Protein AF-A0A7J0ACQ8-F1 (afdb_monomer)

Solvent-accessible surface area (backbone atoms only — not comparable to full-atom values): 9489 Å² total; per-residue (Å²): 110,53,74,68,55,53,53,51,51,45,64,74,57,45,28,68,71,53,20,55,54,49,66,69,38,92,66,56,81,47,82,38,62,47,33,68,54,72,70,60,43,47,55,52,27,65,71,47,41,68,34,59,67,61,16,51,56,25,46,69,36,69,47,28,46,64,34,40,55,35,13,35,61,14,40,47,86,90,53,81,80,68,65,72,53,64,82,66,55,82,33,70,66,45,35,52,40,38,28,69,59,42,43,61,80,44,86,62,41,61,62,51,20,56,60,25,55,74,43,91,50,63,69,40,29,34,37,15,54,50,36,39,56,64,41,58,74,85,43,46,72,60,40,46,54,55,24,53,56,38,51,74,68,66,43,76,82,34,37,60,59,25,50,53,47,50,54,54,52,55,60,74,74,106

Structure (mmCIF, N/CA/C/O backbone):
data_AF-A0A7J0ACQ8-F1
#
_entry.id   AF-A0A7J0ACQ8-F1
#
loop_
_atom_site.group_PDB
_atom_site.id
_atom_site.type_symbol
_atom_site.label_atom_id
_atom_site.label_alt_id
_atom_site.label_comp_id
_atom_site.label_asym_id
_atom_site.label_entity_id
_atom_site.label_seq_id
_atom_site.pdbx_PDB_ins_code
_atom_site.Cartn_x
_atom_site.Cartn_y
_atom_site.Cartn_z
_atom_site.occupancy
_atom_site.B_iso_or_equiv
_atom_site.auth_seq_id
_atom_site.auth_comp_id
_atom_site.auth_asym_id
_atom_site.auth_atom_id
_atom_site.pdbx_PDB_model_num
ATOM 1 N N . MET A 1 1 ? 4.965 -3.779 -22.495 1.00 83.56 1 MET A N 1
ATOM 2 C CA . MET A 1 1 ? 6.279 -3.260 -22.058 1.00 83.56 1 MET A CA 1
ATOM 3 C C . MET A 1 1 ? 6.944 -4.298 -21.181 1.00 83.56 1 MET A C 1
ATOM 5 O O . MET A 1 1 ? 6.246 -4.938 -20.402 1.00 83.56 1 MET A O 1
ATOM 9 N N . GLU A 1 2 ? 8.261 -4.434 -21.295 1.00 89.12 2 GLU A N 1
ATOM 10 C CA . GLU A 1 2 ? 9.072 -5.303 -20.437 1.00 89.12 2 GLU A CA 1
ATOM 11 C C . GLU A 1 2 ? 9.689 -4.509 -19.272 1.00 89.12 2 GLU A C 1
ATOM 13 O O . GLU A 1 2 ? 9.740 -3.275 -19.291 1.00 89.12 2 GLU A O 1
ATOM 18 N N . LEU A 1 3 ? 10.237 -5.204 -18.266 1.00 91.62 3 LEU A N 1
ATOM 19 C CA . LEU A 1 3 ? 10.891 -4.572 -17.107 1.00 91.62 3 LEU A CA 1
ATOM 20 C C . LEU A 1 3 ? 11.973 -3.555 -17.515 1.00 91.62 3 LEU A C 1
ATOM 22 O O . LEU A 1 3 ? 12.133 -2.510 -16.881 1.00 91.62 3 LEU A O 1
ATOM 26 N N . ARG A 1 4 ? 12.709 -3.843 -18.594 1.00 93.69 4 ARG A N 1
ATOM 27 C CA . ARG A 1 4 ? 13.739 -2.946 -19.134 1.00 93.69 4 ARG A CA 1
ATOM 28 C C . ARG A 1 4 ? 13.157 -1.592 -19.546 1.00 93.69 4 ARG A C 1
ATOM 30 O O . ARG A 1 4 ? 13.759 -0.566 -19.231 1.00 93.69 4 ARG A O 1
ATOM 37 N N . ASP A 1 5 ? 12.005 -1.591 -20.209 1.00 94.50 5 ASP A N 1
ATOM 38 C CA . ASP A 1 5 ? 11.351 -0.371 -20.691 1.00 94.50 5 ASP A CA 1
ATOM 39 C C . ASP A 1 5 ? 10.874 0.477 -19.507 1.00 94.50 5 ASP A C 1
ATOM 41 O O . ASP A 1 5 ? 11.074 1.690 -19.473 1.00 94.50 5 ASP A O 1
ATOM 45 N N . ILE A 1 6 ? 10.336 -0.172 -18.471 1.00 95.44 6 ILE A N 1
ATOM 46 C CA . ILE A 1 6 ? 9.904 0.489 -17.231 1.00 95.44 6 ILE A CA 1
ATOM 47 C C . ILE A 1 6 ? 11.077 1.179 -16.544 1.00 95.44 6 ILE A C 1
ATOM 49 O O . ILE A 1 6 ? 10.982 2.350 -16.178 1.00 95.44 6 ILE A O 1
ATOM 53 N N . LYS A 1 7 ? 12.218 0.492 -16.409 1.00 94.12 7 LYS A N 1
ATOM 54 C CA . LYS A 1 7 ? 13.408 1.113 -15.816 1.00 94.12 7 LYS A CA 1
ATOM 55 C C . LYS A 1 7 ? 13.889 2.294 -16.665 1.00 94.12 7 LYS A C 1
ATOM 57 O O . LYS A 1 7 ? 14.250 3.321 -16.095 1.00 94.12 7 LYS A O 1
ATOM 62 N N .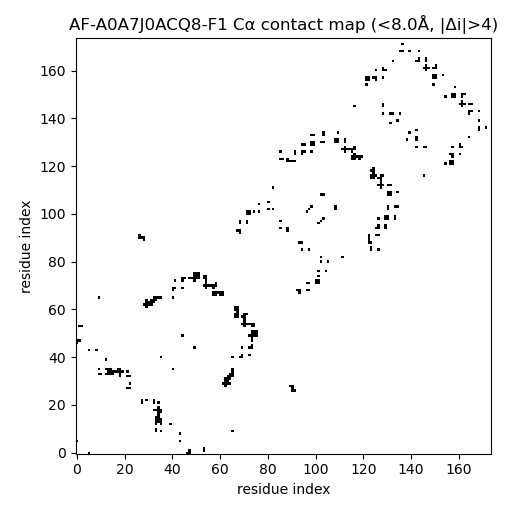 GLN A 1 8 ? 13.838 2.213 -17.998 1.00 95.94 8 GLN A N 1
ATOM 63 C CA . GLN A 1 8 ? 14.144 3.363 -18.862 1.00 95.94 8 GLN A CA 1
ATOM 64 C C . GLN A 1 8 ? 13.197 4.544 -18.612 1.00 95.94 8 GLN A C 1
ATOM 66 O O . GLN A 1 8 ? 13.668 5.677 -18.498 1.00 95.94 8 GLN A O 1
ATOM 71 N N . ARG A 1 9 ? 11.892 4.292 -18.443 1.00 97.56 9 ARG A N 1
ATOM 72 C CA . ARG A 1 9 ? 10.914 5.327 -18.068 1.00 97.56 9 ARG A CA 1
ATOM 73 C C . ARG A 1 9 ? 11.220 5.944 -16.704 1.00 97.56 9 ARG A C 1
ATOM 75 O O . ARG A 1 9 ? 11.204 7.167 -16.590 1.00 97.56 9 ARG A O 1
ATOM 82 N N . PHE A 1 10 ? 11.574 5.139 -15.701 1.00 97.06 10 PHE A N 1
ATOM 83 C CA . PHE A 1 10 ? 11.996 5.649 -14.390 1.00 97.06 10 PHE A CA 1
ATOM 84 C C . PHE A 1 10 ? 13.222 6.562 -14.501 1.00 97.06 10 PHE A C 1
ATOM 86 O O . PHE A 1 10 ? 13.245 7.638 -13.908 1.00 97.06 10 PHE A O 1
ATOM 93 N N . PHE A 1 11 ? 14.224 6.185 -15.302 1.00 95.94 11 PHE A N 1
ATOM 94 C CA . PHE A 1 11 ? 15.396 7.032 -15.538 1.00 95.94 11 PHE A CA 1
ATOM 95 C C . PHE A 1 11 ? 15.057 8.328 -16.277 1.00 95.94 11 PHE A C 1
ATOM 97 O O . PHE A 1 11 ? 15.603 9.373 -15.924 1.00 95.94 11 PHE A O 1
ATOM 104 N N . ALA A 1 12 ? 14.175 8.269 -17.276 1.00 96.62 12 ALA A N 1
ATOM 105 C CA . ALA A 1 12 ? 13.769 9.433 -18.058 1.00 96.62 12 ALA A CA 1
ATOM 106 C C . ALA A 1 12 ? 12.996 10.464 -17.219 1.00 96.62 12 ALA A C 1
ATOM 108 O O . ALA A 1 12 ? 13.169 11.664 -17.414 1.00 96.62 12 ALA A O 1
ATOM 109 N N . LEU A 1 13 ? 12.180 10.001 -16.266 1.00 96.12 13 LEU A N 1
ATOM 110 C CA . LEU A 1 13 ? 11.311 10.843 -15.434 1.00 96.12 13 LEU A CA 1
ATOM 111 C C . LEU A 1 13 ? 11.901 11.183 -14.057 1.00 96.12 13 LEU A C 1
ATOM 113 O O . LEU A 1 13 ? 11.223 11.808 -13.239 1.00 96.12 13 LEU A O 1
ATOM 117 N N . ARG A 1 14 ? 13.142 10.764 -13.779 1.00 96.12 14 ARG A N 1
ATOM 118 C CA . ARG A 1 14 ? 13.748 10.881 -12.448 1.00 96.12 14 ARG A CA 1
ATOM 119 C C . ARG A 1 14 ? 13.806 12.327 -11.957 1.00 96.12 14 ARG A C 1
ATOM 121 O O . ARG A 1 14 ? 14.168 13.243 -12.697 1.00 96.12 14 ARG A O 1
ATOM 128 N N . ASN A 1 15 ? 13.580 12.501 -10.663 1.00 96.06 15 ASN A N 1
ATOM 129 C CA . ASN A 1 15 ? 13.716 13.777 -9.980 1.00 96.06 15 ASN A CA 1
ATOM 130 C C . ASN A 1 15 ? 14.632 13.612 -8.763 1.00 96.06 15 ASN A C 1
ATOM 132 O O . ASN A 1 15 ? 14.210 13.145 -7.707 1.00 96.06 15 ASN A O 1
ATOM 136 N N . GLY A 1 16 ? 15.895 14.019 -8.919 1.00 92.00 16 GLY A N 1
ATOM 137 C CA . GLY A 1 16 ? 16.912 13.888 -7.872 1.00 92.00 16 GLY A CA 1
ATOM 138 C C . GLY A 1 16 ? 16.568 14.644 -6.587 1.00 92.00 16 GLY A C 1
ATOM 139 O O . GLY A 1 16 ? 16.783 14.116 -5.504 1.00 92.00 16 GLY A O 1
ATOM 140 N N . LEU A 1 17 ? 15.954 15.829 -6.692 1.00 92.19 17 LEU A N 1
ATOM 141 C CA . LEU A 1 17 ? 15.547 16.609 -5.518 1.00 92.19 17 LEU A CA 1
ATOM 142 C C . LEU A 1 17 ? 14.445 15.899 -4.728 1.00 92.19 17 LEU A C 1
ATOM 144 O O . LEU A 1 17 ? 14.510 15.826 -3.501 1.00 92.19 17 LEU A O 1
ATOM 148 N N . LEU A 1 18 ? 13.439 15.355 -5.421 1.00 91.19 18 LEU A N 1
ATOM 149 C CA . LEU A 1 18 ? 12.388 14.575 -4.770 1.00 91.19 18 LEU A CA 1
ATOM 150 C C . LEU A 1 18 ? 12.955 13.282 -4.173 1.00 91.19 18 LEU A C 1
ATOM 152 O O . LEU A 1 18 ? 12.645 12.966 -3.027 1.00 91.19 18 LEU A O 1
ATOM 156 N N . ALA A 1 19 ? 13.824 12.578 -4.902 1.00 91.12 19 ALA A N 1
ATOM 157 C CA . ALA A 1 19 ? 14.486 11.377 -4.405 1.00 91.12 19 ALA A CA 1
ATOM 158 C C . ALA A 1 19 ? 15.293 11.654 -3.127 1.00 91.12 19 ALA A C 1
ATOM 160 O O . ALA A 1 19 ? 15.145 10.934 -2.143 1.00 91.12 19 ALA A O 1
ATOM 161 N N . ASP A 1 20 ? 16.088 12.724 -3.096 1.00 91.19 20 ASP A N 1
ATOM 162 C CA . ASP A 1 20 ? 16.878 13.095 -1.918 1.00 91.19 20 ASP A CA 1
ATOM 163 C C . ASP A 1 20 ? 16.000 13.512 -0.734 1.00 91.19 20 ASP A C 1
ATOM 165 O O . ASP A 1 20 ? 16.326 13.211 0.414 1.00 91.19 20 ASP A O 1
ATOM 169 N N . ASN A 1 21 ? 14.867 14.170 -0.989 1.00 90.25 21 ASN A N 1
ATOM 170 C CA . ASN A 1 21 ? 13.905 14.501 0.061 1.00 90.25 21 ASN A CA 1
ATOM 171 C C . ASN A 1 21 ? 13.209 13.258 0.625 1.00 90.25 21 ASN A C 1
ATOM 173 O O . ASN A 1 21 ? 13.012 13.182 1.836 1.00 90.25 21 ASN A O 1
ATOM 177 N N . LEU A 1 22 ? 12.855 12.287 -0.222 1.00 89.31 22 LEU A N 1
ATOM 178 C CA . LEU A 1 22 ? 12.266 11.017 0.210 1.00 89.31 22 LEU A CA 1
ATOM 179 C C . LEU A 1 22 ? 13.261 10.196 1.036 1.00 89.31 22 LEU A C 1
ATOM 181 O O . LEU A 1 22 ? 12.908 9.773 2.130 1.00 89.31 22 LEU A O 1
ATOM 185 N N . ARG A 1 23 ? 14.530 10.103 0.609 1.00 88.19 23 ARG A N 1
ATOM 186 C CA . ARG A 1 23 ? 15.602 9.428 1.373 1.00 88.19 23 ARG A CA 1
ATOM 187 C C . ARG A 1 23 ? 15.818 10.000 2.773 1.00 88.19 23 ARG A C 1
ATOM 189 O O . ARG A 1 23 ? 16.264 9.289 3.663 1.00 88.19 23 ARG A O 1
ATOM 196 N N . LYS A 1 24 ? 15.561 11.298 2.966 1.00 87.69 24 LYS A N 1
ATOM 197 C CA . LYS A 1 24 ? 15.690 11.953 4.279 1.00 87.69 24 LYS A CA 1
ATOM 198 C C . LYS A 1 24 ? 14.524 11.642 5.217 1.00 87.69 24 LYS A C 1
ATOM 200 O O . LYS A 1 24 ? 14.635 11.916 6.410 1.00 87.69 24 LYS A O 1
ATOM 205 N N . LYS A 1 25 ? 13.406 11.111 4.713 1.00 82.62 25 LYS A N 1
ATOM 206 C CA . LYS A 1 25 ? 12.294 10.685 5.566 1.00 82.62 25 LYS A CA 1
ATOM 207 C C . LYS A 1 25 ? 12.673 9.373 6.242 1.00 82.62 25 LYS A C 1
ATOM 209 O O . LYS A 1 25 ? 13.011 8.406 5.574 1.00 82.62 25 LYS A O 1
ATOM 214 N N . ALA A 1 26 ? 12.545 9.324 7.566 1.0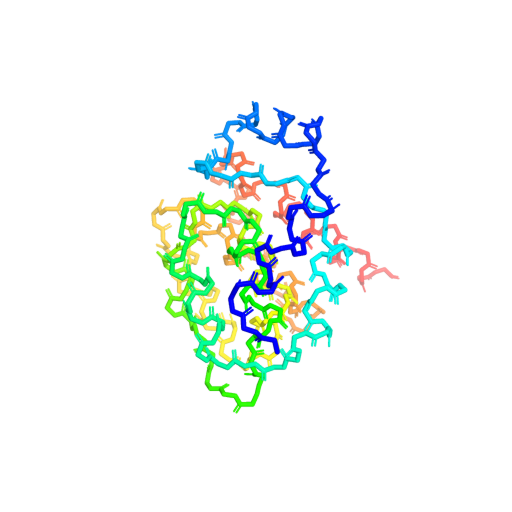0 65.06 26 ALA A N 1
ATOM 215 C CA . ALA A 1 26 ? 12.884 8.139 8.359 1.00 65.06 26 ALA A CA 1
ATOM 216 C C . ALA A 1 26 ? 12.050 6.887 8.011 1.00 65.06 26 ALA A C 1
ATOM 218 O O . ALA A 1 26 ? 12.400 5.789 8.424 1.00 65.06 26 ALA A O 1
ATOM 219 N N . SER A 1 27 ? 10.945 7.049 7.279 1.00 71.06 27 SER A N 1
ATOM 220 C CA . SER A 1 27 ? 10.010 5.983 6.919 1.00 71.06 27 SER A CA 1
ATOM 221 C C . SER A 1 27 ? 10.319 5.278 5.594 1.00 71.06 27 SER A C 1
ATOM 223 O O . SER A 1 27 ? 9.561 4.387 5.224 1.00 71.06 27 SER A O 1
ATOM 225 N N . ASP A 1 28 ? 11.337 5.706 4.839 1.00 77.81 28 ASP A N 1
ATOM 226 C CA . ASP A 1 28 ? 11.674 5.094 3.548 1.00 77.81 28 ASP A CA 1
ATOM 227 C C . ASP A 1 28 ? 12.834 4.097 3.705 1.00 77.81 28 ASP A C 1
ATOM 229 O O . ASP A 1 28 ? 13.936 4.465 4.116 1.00 77.81 28 ASP A O 1
ATOM 233 N N . SER A 1 29 ? 12.578 2.824 3.397 1.00 83.38 29 SER A N 1
ATOM 234 C CA . SER A 1 29 ? 13.546 1.724 3.486 1.00 83.38 29 SER A CA 1
ATOM 235 C C . SER A 1 29 ? 14.276 1.438 2.168 1.00 83.38 29 SER A C 1
ATOM 237 O O . SER A 1 29 ? 15.193 0.610 2.140 1.00 83.38 29 SER A O 1
ATOM 239 N N . HIS A 1 30 ? 13.895 2.084 1.062 1.00 92.25 30 HIS A N 1
ATOM 240 C CA . HIS A 1 30 ? 14.368 1.698 -0.264 1.00 92.25 30 HIS A CA 1
ATOM 241 C C . HIS A 1 30 ? 15.791 2.184 -0.540 1.00 92.25 30 HIS A C 1
ATOM 243 O O . HIS A 1 30 ? 16.135 3.360 -0.395 1.00 92.25 30 HIS A O 1
ATOM 249 N N . ARG A 1 31 ? 16.624 1.283 -1.070 1.00 92.56 31 ARG A N 1
ATOM 250 C CA . ARG A 1 31 ? 17.984 1.616 -1.518 1.00 92.56 31 ARG A CA 1
ATOM 251 C C . ARG A 1 31 ? 17.978 2.476 -2.787 1.00 92.56 31 ARG A C 1
ATOM 253 O O . ARG A 1 31 ? 18.883 3.288 -2.988 1.00 92.56 31 ARG A O 1
ATOM 260 N N . MET A 1 32 ? 16.989 2.278 -3.656 1.00 94.56 32 MET A N 1
ATOM 261 C CA . MET A 1 32 ? 16.835 2.981 -4.924 1.00 94.56 32 MET A CA 1
ATOM 262 C C . MET A 1 32 ? 15.527 3.771 -4.953 1.00 94.56 32 MET A C 1
ATOM 264 O O . MET A 1 32 ? 14.444 3.209 -4.815 1.00 94.56 32 MET A O 1
ATOM 268 N N . ILE A 1 33 ? 15.652 5.075 -5.205 1.00 95.94 33 ILE A N 1
ATOM 269 C CA . ILE A 1 33 ? 14.536 6.011 -5.357 1.00 95.94 33 ILE A CA 1
ATOM 270 C C . ILE A 1 33 ? 14.830 6.883 -6.575 1.00 95.94 33 ILE A C 1
ATOM 272 O O . ILE A 1 33 ? 15.840 7.596 -6.598 1.00 95.94 33 ILE A O 1
ATOM 276 N N . PHE A 1 34 ? 13.967 6.813 -7.585 1.00 96.56 34 PHE A N 1
ATOM 277 C CA . PHE A 1 34 ? 14.043 7.650 -8.787 1.00 96.56 34 PHE A CA 1
ATOM 278 C C . PHE A 1 34 ? 13.359 9.007 -8.594 1.00 96.56 34 PHE A C 1
ATOM 280 O O . PHE A 1 34 ? 13.673 9.959 -9.311 1.00 96.56 34 PHE A O 1
ATOM 287 N N . GLY A 1 35 ? 12.460 9.116 -7.615 1.00 96.12 35 GLY A N 1
ATOM 288 C CA . GLY A 1 35 ? 11.748 10.350 -7.304 1.00 96.12 35 GLY A CA 1
ATOM 289 C C . GLY A 1 35 ? 10.576 10.585 -8.250 1.00 96.12 35 GLY A C 1
ATOM 290 O O . GLY A 1 35 ? 10.322 11.727 -8.620 1.00 96.12 35 GLY A O 1
ATOM 291 N N . LEU A 1 36 ? 9.883 9.523 -8.670 1.00 97.31 36 LEU A N 1
ATOM 292 C CA . LEU A 1 36 ? 8.643 9.670 -9.436 1.00 97.31 36 LEU A CA 1
ATOM 293 C C . LEU A 1 36 ? 7.468 9.889 -8.482 1.00 97.31 36 LEU A C 1
ATOM 295 O O . LEU A 1 36 ? 7.384 9.282 -7.405 1.00 97.31 36 LEU A O 1
ATOM 299 N N . ASN A 1 37 ? 6.544 10.749 -8.902 1.00 95.81 37 ASN A N 1
ATOM 300 C CA . ASN A 1 37 ? 5.275 10.943 -8.213 1.00 95.81 37 ASN A CA 1
ATOM 301 C C . ASN A 1 37 ? 4.217 9.922 -8.681 1.00 95.81 37 ASN A C 1
ATOM 303 O O . ASN A 1 37 ? 4.389 9.216 -9.675 1.00 95.81 37 ASN A O 1
ATOM 307 N N . ILE A 1 38 ? 3.103 9.840 -7.948 1.00 96.44 38 ILE A N 1
ATOM 308 C CA . ILE A 1 38 ? 2.018 8.897 -8.254 1.00 96.44 38 ILE A CA 1
ATOM 309 C C . ILE A 1 38 ? 1.423 9.105 -9.664 1.00 96.44 38 ILE A C 1
ATOM 311 O O . ILE A 1 38 ? 1.211 8.099 -10.340 1.00 96.44 38 ILE A O 1
ATOM 315 N N . PRO A 1 39 ? 1.174 10.340 -10.155 1.00 97.12 39 PRO A N 1
ATOM 316 C CA . PRO A 1 39 ? 0.747 10.557 -11.542 1.00 97.12 39 PRO A CA 1
ATOM 317 C C . PRO A 1 39 ? 1.691 9.960 -12.596 1.00 97.12 39 PRO A C 1
ATOM 319 O O . PRO A 1 39 ? 1.229 9.234 -13.469 1.00 97.12 39 PRO A O 1
ATOM 322 N N . GLN A 1 40 ? 3.003 10.174 -12.474 1.00 97.94 40 GLN A N 1
ATOM 323 C CA . GLN A 1 40 ? 3.996 9.617 -13.402 1.00 97.94 40 GLN A CA 1
ATOM 324 C C . GLN A 1 40 ? 4.021 8.084 -13.368 1.00 97.94 40 GLN A C 1
ATOM 326 O O . GLN A 1 40 ? 4.132 7.436 -14.406 1.00 97.94 40 GLN A O 1
ATOM 331 N N . LEU A 1 41 ? 3.897 7.483 -12.180 1.00 98.06 41 LEU A N 1
ATOM 332 C CA . LEU A 1 41 ? 3.783 6.026 -12.053 1.00 98.06 41 LEU A CA 1
ATOM 333 C C . LEU A 1 41 ? 2.506 5.504 -12.716 1.00 98.06 41 LEU A C 1
ATOM 335 O O . LEU A 1 41 ? 2.546 4.473 -13.382 1.00 98.06 41 LEU A O 1
ATOM 339 N N . LYS A 1 42 ? 1.393 6.234 -12.584 1.00 97.69 42 LYS A N 1
ATOM 340 C CA . LYS A 1 42 ? 0.137 5.889 -13.250 1.00 97.69 42 LYS A CA 1
ATOM 341 C C . LYS A 1 42 ? 0.278 5.940 -14.775 1.00 97.69 42 LYS A C 1
ATOM 343 O O . LYS A 1 42 ? -0.168 5.010 -15.431 1.00 97.69 42 LYS A O 1
ATOM 348 N N . GLU A 1 43 ? 0.920 6.969 -15.328 1.00 97.75 43 GLU A N 1
ATOM 349 C CA . GLU A 1 43 ? 1.181 7.060 -16.774 1.00 97.75 43 GLU A CA 1
ATOM 350 C C . GLU A 1 43 ? 1.970 5.842 -17.277 1.00 97.75 43 GLU A C 1
ATOM 352 O O . GLU A 1 43 ? 1.596 5.227 -18.272 1.00 97.75 43 GLU A O 1
ATOM 357 N N . ILE A 1 44 ? 3.015 5.430 -16.549 1.00 97.75 44 ILE A N 1
ATOM 358 C CA . ILE A 1 44 ? 3.776 4.215 -16.882 1.00 97.75 44 ILE A CA 1
ATOM 359 C C . ILE A 1 44 ? 2.891 2.966 -16.776 1.00 97.75 44 ILE A C 1
ATOM 361 O O . ILE A 1 44 ? 2.969 2.092 -17.638 1.00 97.75 44 ILE A O 1
ATOM 365 N N . ALA A 1 45 ? 2.055 2.861 -15.740 1.00 97.38 45 ALA A N 1
ATOM 366 C CA . ALA A 1 45 ? 1.148 1.727 -15.569 1.00 97.38 45 ALA A CA 1
ATOM 367 C C . ALA A 1 45 ? 0.144 1.613 -16.726 1.00 97.38 45 ALA A C 1
ATOM 369 O O . ALA A 1 45 ? -0.103 0.508 -17.213 1.00 97.38 45 ALA A O 1
ATOM 370 N N . ASP A 1 46 ? -0.397 2.744 -17.186 1.00 96.62 46 ASP A N 1
ATOM 371 C CA . ASP A 1 46 ? -1.331 2.804 -18.311 1.00 96.62 46 ASP A CA 1
ATOM 372 C C . ASP A 1 46 ? -0.654 2.339 -19.617 1.00 96.62 46 ASP A C 1
ATOM 374 O O . ASP A 1 46 ? -1.252 1.582 -20.380 1.00 96.62 46 ASP A O 1
ATOM 378 N N . GLU A 1 47 ? 0.610 2.720 -19.850 1.00 95.62 47 GLU A N 1
ATOM 379 C CA . GLU A 1 47 ? 1.408 2.254 -20.998 1.00 95.62 47 GLU A CA 1
ATOM 380 C C . GLU A 1 47 ? 1.768 0.758 -20.912 1.00 95.62 47 GLU A C 1
ATOM 382 O O . GLU A 1 47 ? 1.823 0.060 -21.929 1.00 95.62 47 GLU A O 1
ATOM 387 N N . CYS A 1 48 ? 2.018 0.245 -19.702 1.00 94.00 48 CYS A N 1
ATOM 388 C CA . CYS A 1 48 ? 2.332 -1.168 -19.481 1.00 94.00 48 CYS A CA 1
ATOM 389 C C . CYS A 1 48 ? 1.121 -2.078 -19.708 1.00 94.00 48 CYS A C 1
ATOM 391 O O . CYS A 1 48 ? 1.287 -3.207 -20.180 1.00 94.00 48 CYS A O 1
ATOM 393 N N . GLY A 1 49 ? -0.070 -1.598 -19.346 1.00 94.56 49 GLY A N 1
ATOM 394 C CA . GLY A 1 49 ? -1.265 -2.419 -19.213 1.00 94.56 49 GLY A CA 1
ATOM 395 C C . GLY A 1 49 ? -1.222 -3.330 -17.981 1.00 94.56 49 GLY A C 1
ATOM 396 O O . GLY A 1 49 ? -0.328 -3.255 -17.135 1.00 94.56 49 GLY A O 1
ATOM 397 N N . LYS A 1 50 ? -2.227 -4.205 -17.866 1.00 96.62 50 LYS A N 1
ATOM 398 C CA . LYS A 1 50 ? -2.323 -5.182 -16.776 1.00 96.62 50 LYS A CA 1
ATOM 399 C C . LYS A 1 50 ? -1.500 -6.428 -17.097 1.00 96.62 50 LYS A C 1
ATOM 401 O O . LYS A 1 50 ? -1.712 -7.052 -18.133 1.00 96.62 50 LYS A O 1
ATOM 406 N N . ASN A 1 51 ? -0.575 -6.797 -16.214 1.00 96.94 51 ASN A N 1
ATOM 407 C CA . ASN A 1 51 ? 0.292 -7.961 -16.378 1.00 96.94 51 ASN A CA 1
ATOM 408 C C . ASN A 1 51 ? 0.674 -8.539 -15.006 1.00 96.94 51 ASN A C 1
ATOM 410 O O . ASN A 1 51 ? 1.400 -7.913 -14.234 1.00 96.94 51 ASN A O 1
ATOM 414 N N . LEU A 1 52 ? 0.179 -9.747 -14.716 1.00 97.19 52 LEU A N 1
ATOM 415 C CA . LEU A 1 52 ? 0.370 -10.425 -13.432 1.00 97.19 52 LEU A CA 1
ATOM 416 C C . LEU A 1 52 ? 1.842 -10.721 -13.130 1.00 97.19 52 LEU A C 1
ATOM 418 O O . LEU A 1 52 ? 2.304 -10.479 -12.016 1.00 97.19 52 LEU A O 1
ATOM 422 N N . GLU A 1 53 ? 2.575 -11.246 -14.111 1.00 96.81 53 GLU A N 1
ATOM 423 C CA . GLU A 1 53 ? 3.969 -11.644 -13.915 1.00 96.81 53 GLU A CA 1
ATOM 424 C C . GLU A 1 53 ? 4.851 -10.417 -13.691 1.00 96.81 53 GLU A C 1
ATOM 426 O O . GLU A 1 53 ? 5.643 -10.364 -12.750 1.00 96.81 53 GLU A O 1
ATOM 431 N N . LEU A 1 54 ? 4.624 -9.368 -14.481 1.00 97.06 54 LEU A N 1
ATOM 432 C CA . LEU A 1 54 ? 5.291 -8.090 -14.289 1.00 97.06 54 LEU A CA 1
ATOM 433 C C . LEU A 1 54 ? 4.993 -7.493 -12.906 1.00 97.06 54 LEU A C 1
ATOM 435 O O . LEU A 1 54 ? 5.912 -7.015 -12.243 1.00 97.06 54 LEU A O 1
ATOM 439 N N . ALA A 1 55 ? 3.735 -7.534 -12.457 1.00 98.25 55 ALA A N 1
ATOM 440 C CA . ALA A 1 55 ? 3.353 -7.042 -11.136 1.00 98.25 55 ALA A CA 1
ATOM 441 C C . ALA A 1 55 ? 4.128 -7.765 -10.023 1.00 98.25 55 ALA A C 1
ATOM 443 O O . ALA A 1 55 ? 4.638 -7.114 -9.113 1.00 98.25 55 ALA A O 1
ATOM 444 N N . ARG A 1 56 ? 4.277 -9.093 -10.120 1.00 98.00 56 ARG A N 1
ATOM 445 C CA . ARG A 1 56 ? 5.051 -9.903 -9.163 1.00 98.00 56 ARG A CA 1
ATOM 446 C C . ARG A 1 56 ? 6.538 -9.573 -9.190 1.00 98.00 56 ARG A C 1
ATOM 448 O O . ARG A 1 56 ? 7.133 -9.404 -8.129 1.00 98.00 56 ARG A O 1
ATOM 455 N N . ILE A 1 57 ? 7.122 -9.424 -10.378 1.00 97.94 57 ILE A N 1
ATOM 456 C CA . ILE A 1 57 ? 8.528 -9.029 -10.537 1.00 97.94 57 ILE A CA 1
ATOM 457 C C . ILE A 1 57 ? 8.772 -7.660 -9.891 1.00 97.94 57 ILE A C 1
ATOM 459 O O . ILE A 1 57 ? 9.701 -7.507 -9.101 1.00 97.94 57 ILE A O 1
ATOM 463 N N . LEU A 1 58 ? 7.917 -6.676 -10.179 1.00 98.25 58 LEU A N 1
ATOM 464 C CA . LEU A 1 58 ? 8.009 -5.334 -9.604 1.00 98.25 58 LEU A CA 1
ATOM 465 C C . LEU A 1 58 ? 7.831 -5.348 -8.082 1.00 98.25 58 LEU A C 1
ATOM 467 O O . LEU A 1 58 ? 8.583 -4.679 -7.377 1.00 98.25 58 LEU A O 1
ATOM 471 N N . TRP A 1 59 ? 6.880 -6.134 -7.572 1.00 98.38 59 TRP A N 1
ATOM 472 C CA . TRP A 1 59 ? 6.664 -6.275 -6.137 1.00 98.38 59 TRP A CA 1
ATOM 473 C C . TRP A 1 59 ? 7.877 -6.917 -5.456 1.00 98.38 59 TRP A C 1
ATOM 475 O O . TRP A 1 59 ? 8.304 -6.456 -4.405 1.00 98.38 59 TRP A O 1
ATOM 485 N N . SER A 1 60 ? 8.509 -7.915 -6.073 1.00 97.94 60 SER A N 1
ATOM 486 C CA . SER A 1 60 ? 9.697 -8.568 -5.505 1.00 97.94 60 SER A CA 1
ATOM 487 C C . SER A 1 60 ? 10.933 -7.656 -5.405 1.00 97.94 60 SER A C 1
ATOM 489 O O . SER A 1 60 ? 11.838 -7.931 -4.618 1.00 97.94 60 SER A O 1
ATOM 491 N N . ASP A 1 61 ? 10.976 -6.546 -6.153 1.00 97.19 61 ASP A N 1
ATOM 492 C CA . ASP A 1 61 ? 12.059 -5.557 -6.116 1.00 97.19 61 ASP A CA 1
ATOM 493 C C . ASP A 1 61 ? 11.899 -4.593 -4.926 1.00 97.19 61 ASP A C 1
ATOM 495 O O . ASP A 1 61 ? 11.718 -3.385 -5.087 1.00 97.19 61 ASP A O 1
ATOM 499 N N . THR A 1 62 ? 12.008 -5.135 -3.709 1.00 96.38 62 THR A N 1
ATOM 500 C CA . THR A 1 62 ? 11.933 -4.396 -2.429 1.00 96.38 62 THR A CA 1
ATOM 501 C C . THR A 1 62 ? 13.013 -3.327 -2.274 1.00 96.38 62 THR A C 1
ATOM 503 O O . THR A 1 62 ? 12.936 -2.461 -1.410 1.00 96.38 62 THR A O 1
ATOM 506 N N . SER A 1 63 ? 14.033 -3.341 -3.132 1.00 95.50 63 SER A N 1
ATOM 507 C CA . SER A 1 63 ? 15.088 -2.333 -3.121 1.00 95.50 63 SER A CA 1
ATOM 508 C C . SER A 1 63 ? 14.677 -1.018 -3.786 1.00 95.50 63 SER A C 1
ATOM 510 O O . SER A 1 63 ? 15.326 0.003 -3.544 1.00 95.50 63 SER A O 1
ATOM 512 N N . CYS A 1 64 ? 13.639 -1.031 -4.630 1.00 96.88 64 CYS A N 1
ATOM 513 C CA . CYS A 1 64 ? 13.267 0.083 -5.492 1.00 96.88 64 CYS A CA 1
ATOM 514 C C . CYS A 1 64 ? 11.843 0.562 -5.214 1.00 96.88 64 CYS A C 1
ATOM 516 O O . CYS A 1 64 ? 10.872 -0.109 -5.569 1.00 96.88 64 CYS A O 1
ATOM 518 N N . ARG A 1 65 ? 11.732 1.784 -4.684 1.00 97.12 65 ARG A N 1
ATOM 519 C CA . ARG A 1 65 ? 10.449 2.410 -4.344 1.00 97.12 65 ARG A CA 1
ATOM 520 C C . ARG A 1 65 ? 9.477 2.399 -5.519 1.00 97.12 65 ARG A C 1
ATOM 522 O O . ARG A 1 65 ? 8.362 1.905 -5.413 1.00 97.12 65 ARG A O 1
ATOM 529 N N . GLU A 1 66 ? 9.899 2.913 -6.671 1.00 98.06 66 GLU A N 1
ATOM 530 C CA . GLU A 1 66 ? 9.027 3.006 -7.844 1.00 98.06 66 GLU A CA 1
ATOM 531 C C . GLU A 1 66 ? 8.563 1.635 -8.360 1.00 98.06 66 GLU A C 1
ATOM 533 O O . GLU A 1 66 ? 7.444 1.541 -8.857 1.00 98.06 66 GLU A O 1
ATOM 538 N N . SER A 1 67 ? 9.362 0.569 -8.205 1.00 98.06 67 SER A N 1
ATOM 539 C CA . SER A 1 67 ? 8.910 -0.792 -8.532 1.00 98.06 67 SER A CA 1
ATOM 540 C C . SER A 1 67 ? 7.757 -1.215 -7.622 1.00 98.06 67 SER A C 1
ATOM 542 O O . SER A 1 67 ? 6.699 -1.622 -8.108 1.00 98.06 67 SER A O 1
ATOM 544 N N . ARG A 1 68 ? 7.935 -1.045 -6.309 1.00 98.12 68 ARG A N 1
ATOM 545 C CA . ARG A 1 68 ? 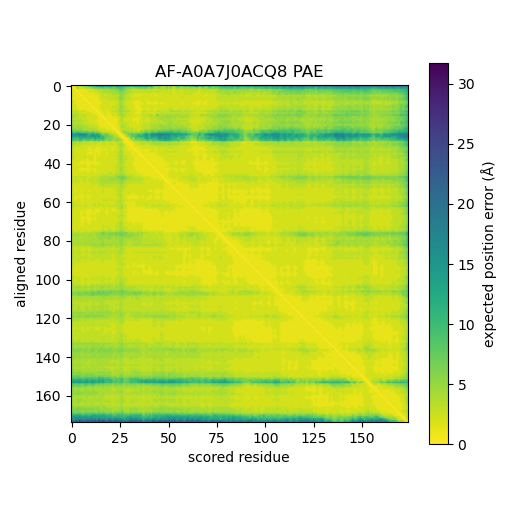6.957 -1.421 -5.282 1.00 98.12 68 ARG A CA 1
ATOM 546 C C . ARG A 1 68 ? 5.641 -0.665 -5.423 1.00 98.12 68 ARG A C 1
ATOM 548 O O . ARG A 1 68 ? 4.577 -1.266 -5.324 1.00 98.12 68 ARG A O 1
ATOM 555 N N . LEU A 1 69 ? 5.701 0.626 -5.752 1.00 98.31 69 LEU A N 1
ATOM 556 C CA . LEU A 1 69 ? 4.503 1.440 -5.979 1.00 98.31 69 LEU A CA 1
ATOM 557 C C . LEU A 1 69 ? 3.836 1.167 -7.339 1.00 98.31 69 LEU A C 1
ATOM 559 O O . LEU A 1 69 ? 2.619 1.303 -7.459 1.00 98.31 69 LEU A O 1
ATOM 563 N N . LEU A 1 70 ? 4.591 0.780 -8.372 1.00 98.50 70 LEU A N 1
ATOM 564 C CA . LEU A 1 70 ? 4.020 0.462 -9.685 1.00 98.50 70 LEU A CA 1
ATOM 565 C C . LEU A 1 70 ? 3.305 -0.898 -9.694 1.00 98.50 70 LEU A C 1
ATOM 567 O O . LEU A 1 70 ? 2.294 -1.050 -10.380 1.00 98.50 70 LEU A O 1
ATOM 571 N N . ALA A 1 71 ? 3.798 -1.875 -8.927 1.00 98.50 71 ALA A N 1
ATOM 572 C CA . ALA A 1 71 ? 3.280 -3.244 -8.913 1.00 98.50 71 ALA A CA 1
ATOM 573 C C . ALA A 1 71 ? 1.751 -3.345 -8.710 1.00 98.50 71 ALA A C 1
ATOM 575 O O . ALA A 1 71 ? 1.094 -3.966 -9.552 1.00 98.50 71 ALA A O 1
ATOM 576 N N . PRO A 1 72 ? 1.132 -2.693 -7.702 1.00 98.12 72 PRO A N 1
ATOM 577 C CA . PRO A 1 72 ? -0.322 -2.723 -7.531 1.00 98.12 72 PRO A CA 1
ATOM 578 C C . PRO A 1 72 ? 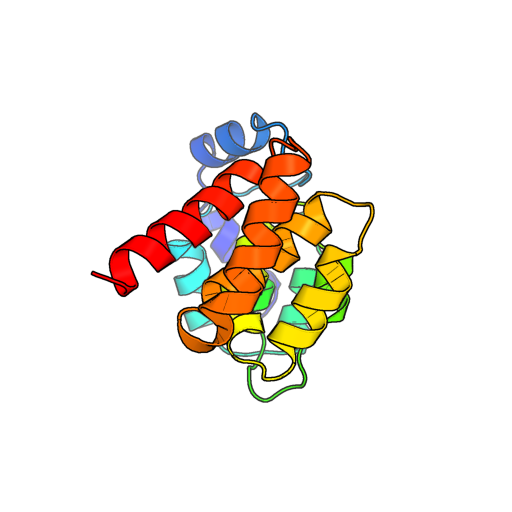-1.093 -2.096 -8.700 1.00 98.12 72 PRO A C 1
ATOM 580 O O . PRO A 1 72 ? -2.233 -2.469 -8.965 1.00 98.12 72 PRO A O 1
ATOM 583 N N . MET A 1 73 ? -0.484 -1.151 -9.425 1.00 98.12 73 MET A N 1
ATOM 584 C CA . MET A 1 73 ? -1.132 -0.455 -10.541 1.00 98.12 73 MET A CA 1
ATOM 585 C C . MET A 1 73 ? -1.193 -1.309 -11.811 1.00 98.12 73 MET A C 1
ATOM 587 O O . MET A 1 73 ? -2.126 -1.146 -12.599 1.00 98.12 73 MET A O 1
ATOM 591 N N . VAL A 1 74 ? -0.251 -2.237 -12.001 1.00 97.94 74 VAL A N 1
ATOM 592 C CA . VAL A 1 74 ? -0.205 -3.142 -13.167 1.00 97.94 74 VAL A CA 1
ATOM 593 C C . VAL A 1 74 ? -0.764 -4.537 -12.872 1.00 97.94 74 VAL A C 1
ATOM 595 O O . VAL A 1 74 ? -0.928 -5.337 -13.790 1.00 97.94 74 VAL A O 1
ATOM 598 N N . TYR A 1 75 ? -1.120 -4.830 -11.620 1.00 98.19 75 TYR A N 1
ATOM 599 C CA . TYR A 1 75 ? -1.778 -6.085 -11.261 1.00 98.19 75 TYR A CA 1
ATOM 600 C C . TYR A 1 75 ? -3.187 -6.175 -11.900 1.00 98.19 75 TYR A C 1
ATOM 602 O O . TYR A 1 75 ? -3.962 -5.211 -11.798 1.00 98.19 75 TYR A O 1
ATOM 610 N N . PRO A 1 76 ? -3.544 -7.291 -12.571 1.00 96.56 76 PRO A N 1
ATOM 611 C CA . PRO A 1 76 ? -4.881 -7.496 -13.138 1.00 96.56 76 PRO A CA 1
ATOM 612 C C . PRO A 1 76 ? -5.942 -7.735 -12.051 1.00 96.56 76 PRO A C 1
ATOM 614 O O . PRO A 1 76 ? -5.808 -8.643 -11.241 1.00 96.56 76 PRO A O 1
ATOM 617 N N . SER A 1 77 ? -7.008 -6.933 -12.023 1.00 91.12 77 SER A N 1
ATOM 618 C CA . SER A 1 77 ? -8.045 -6.998 -10.974 1.00 91.12 77 SER A CA 1
ATOM 619 C C . SER A 1 77 ? -8.996 -8.198 -11.078 1.00 91.12 77 SER A C 1
ATOM 621 O O . SER A 1 77 ? -9.845 -8.373 -10.217 1.00 91.12 77 SER A O 1
ATOM 623 N N . ASP A 1 78 ? -8.910 -8.971 -12.159 1.00 92.19 78 ASP A N 1
ATOM 624 C CA . ASP A 1 78 ? -9.669 -10.204 -12.398 1.00 92.19 78 ASP A CA 1
ATOM 625 C C . ASP A 1 78 ? -8.987 -11.455 -11.812 1.00 92.19 78 ASP A C 1
ATOM 627 O O . ASP A 1 78 ? -9.571 -12.537 -11.797 1.00 92.19 78 ASP A O 1
ATOM 631 N N . ASN A 1 79 ? -7.750 -11.316 -11.335 1.00 95.12 79 ASN A N 1
ATOM 632 C CA . ASN A 1 79 ? -7.027 -12.360 -10.619 1.00 95.12 79 ASN A CA 1
ATOM 633 C C . ASN A 1 79 ? -7.379 -12.335 -9.126 1.00 95.12 79 ASN A C 1
ATOM 635 O O . ASN A 1 79 ? -7.952 -11.369 -8.648 1.00 95.12 79 ASN A O 1
ATOM 639 N N . ALA A 1 80 ? -7.043 -13.391 -8.379 1.00 95.38 80 ALA A N 1
ATOM 640 C CA . ALA A 1 80 ? -7.256 -13.422 -6.927 1.00 95.38 80 ALA A CA 1
ATOM 641 C C . ALA A 1 80 ? -6.448 -12.324 -6.214 1.00 95.38 80 ALA A C 1
ATOM 643 O O . ALA A 1 80 ? -5.328 -12.027 -6.640 1.00 95.38 80 ALA A O 1
ATOM 644 N N . ALA A 1 81 ? -6.957 -11.759 -5.110 1.00 93.62 81 ALA A N 1
ATOM 645 C CA . ALA A 1 81 ? -6.216 -10.727 -4.393 1.00 93.62 81 ALA A CA 1
ATOM 646 C C . ALA A 1 81 ? -4.842 -11.248 -3.955 1.00 93.62 81 ALA A C 1
ATOM 648 O O . ALA A 1 81 ? -4.740 -12.335 -3.373 1.00 93.62 81 ALA A O 1
ATOM 649 N N . PRO A 1 82 ? -3.764 -10.471 -4.144 1.00 95.69 82 PRO A N 1
ATOM 650 C CA . PRO A 1 82 ? -2.464 -10.828 -3.605 1.00 95.69 82 PRO A CA 1
ATOM 651 C C . PRO A 1 82 ? -2.383 -10.448 -2.117 1.00 95.69 82 PRO A C 1
ATOM 653 O O . PRO A 1 82 ? -1.498 -9.697 -1.727 1.00 95.69 82 PRO A O 1
ATOM 656 N N . ALA A 1 83 ? -3.292 -10.950 -1.274 1.00 91.50 83 ALA A N 1
ATOM 657 C CA . ALA A 1 83 ? -3.380 -10.573 0.143 1.00 91.50 83 ALA A CA 1
ATOM 658 C C . ALA A 1 83 ? -2.053 -10.773 0.903 1.00 91.50 83 ALA A C 1
ATOM 660 O O . ALA A 1 83 ? -1.701 -9.961 1.752 1.00 91.50 83 ALA A O 1
ATOM 661 N N . GLN A 1 84 ? -1.250 -11.776 0.520 1.00 95.25 84 GLN A N 1
ATOM 662 C CA . GLN A 1 84 ? 0.092 -12.000 1.080 1.00 95.25 84 GLN A CA 1
ATOM 663 C C . GLN A 1 84 ? 1.010 -10.763 1.018 1.00 95.25 84 GLN A C 1
ATOM 665 O O . GLN A 1 84 ? 1.859 -10.588 1.887 1.00 95.25 84 GLN A O 1
ATOM 670 N N . TRP A 1 85 ? 0.806 -9.870 0.042 1.00 97.94 85 TRP A N 1
ATOM 671 C CA . TRP A 1 85 ? 1.592 -8.651 -0.127 1.00 97.94 85 TRP A CA 1
ATOM 672 C C . TRP A 1 85 ? 1.442 -7.704 1.061 1.00 97.94 85 TRP A C 1
ATOM 674 O O . TRP A 1 85 ? 2.380 -6.980 1.372 1.00 97.94 85 TRP A O 1
ATOM 684 N N . LEU A 1 86 ? 0.324 -7.748 1.789 1.00 97.06 86 LEU A N 1
ATOM 685 C CA . LEU A 1 86 ? 0.154 -6.941 2.996 1.00 97.06 86 LEU A CA 1
ATOM 686 C C . LEU A 1 86 ? 1.194 -7.278 4.071 1.00 97.06 86 LEU A C 1
ATOM 688 O O . LEU A 1 86 ? 1.705 -6.372 4.720 1.00 97.06 86 LEU A O 1
ATOM 692 N N . GLY A 1 87 ? 1.566 -8.555 4.206 1.00 96.25 87 GLY A N 1
ATOM 693 C CA . GLY A 1 87 ? 2.626 -8.997 5.119 1.00 96.25 87 GLY A CA 1
ATOM 694 C C . GLY A 1 87 ? 4.047 -8.666 4.644 1.00 96.25 87 GLY A C 1
ATOM 695 O O . GLY A 1 87 ? 4.997 -8.833 5.401 1.00 96.25 87 GLY A O 1
ATOM 696 N N . GLU A 1 88 ? 4.202 -8.200 3.404 1.00 96.75 88 GLU A N 1
ATOM 697 C CA . GLU A 1 88 ? 5.489 -7.868 2.783 1.00 96.75 88 GLU A CA 1
ATOM 698 C C . GLU A 1 88 ? 5.714 -6.353 2.662 1.00 96.75 88 GLU A C 1
ATOM 700 O O . GLU A 1 88 ? 6.732 -5.923 2.113 1.00 96.75 88 GLU A O 1
ATOM 705 N N . ILE A 1 89 ? 4.756 -5.535 3.109 1.00 96.69 89 ILE A N 1
ATOM 706 C CA . ILE A 1 89 ? 4.866 -4.076 3.087 1.00 96.69 89 ILE A CA 1
ATOM 707 C C . ILE A 1 89 ? 6.029 -3.625 3.977 1.00 96.69 89 ILE A C 1
ATOM 709 O O . ILE A 1 89 ? 6.163 -4.057 5.120 1.00 96.69 89 ILE A O 1
ATOM 713 N N . GLN A 1 90 ? 6.832 -2.691 3.470 1.00 95.31 90 GLN A N 1
ATOM 714 C CA . GLN A 1 90 ? 7.967 -2.114 4.192 1.00 95.31 90 GLN A CA 1
ATOM 715 C C . GLN A 1 90 ? 7.747 -0.659 4.603 1.00 95.31 90 GLN A C 1
ATOM 717 O O . GLN A 1 90 ? 8.412 -0.169 5.514 1.00 95.31 90 GLN A O 1
ATOM 722 N N . THR A 1 91 ? 6.817 0.044 3.949 1.00 95.69 91 THR A N 1
ATOM 723 C CA . THR A 1 91 ? 6.567 1.466 4.214 1.00 95.69 91 THR A CA 1
ATOM 724 C C . THR A 1 91 ? 5.073 1.806 4.203 1.00 95.69 91 THR A C 1
ATOM 726 O O . THR A 1 91 ? 4.293 1.146 3.514 1.00 95.69 91 THR A O 1
ATOM 729 N N . PRO A 1 92 ? 4.649 2.877 4.899 1.00 95.88 92 PRO A N 1
ATOM 730 C CA . PRO A 1 92 ? 3.266 3.354 4.832 1.00 95.88 92 PRO A CA 1
ATOM 731 C C . PRO A 1 92 ? 2.828 3.717 3.408 1.00 95.88 92 PRO A C 1
ATOM 733 O O . PRO A 1 92 ? 1.678 3.520 3.042 1.00 95.88 92 PRO A O 1
ATOM 736 N N . GLU A 1 93 ? 3.752 4.194 2.570 1.00 96.00 93 GLU A N 1
ATOM 737 C CA . GLU A 1 93 ? 3.446 4.545 1.183 1.00 96.00 93 GLU A CA 1
ATOM 738 C C . GLU A 1 93 ? 3.121 3.314 0.325 1.00 96.00 93 GLU A C 1
ATOM 740 O O . GLU A 1 93 ? 2.209 3.354 -0.503 1.00 96.00 93 GLU A O 1
ATOM 745 N N . GLU A 1 94 ? 3.821 2.199 0.544 1.00 97.69 94 GLU A N 1
ATOM 746 C CA . GLU A 1 94 ? 3.457 0.928 -0.081 1.00 97.69 94 GLU A CA 1
ATOM 747 C C . GLU A 1 94 ? 2.070 0.461 0.370 1.00 97.69 94 GLU A C 1
ATOM 749 O O . GLU A 1 94 ? 1.281 0.038 -0.476 1.00 97.69 94 GLU A O 1
ATOM 754 N N . ALA A 1 95 ? 1.745 0.584 1.667 1.00 97.75 95 ALA A N 1
ATOM 755 C CA . ALA A 1 95 ? 0.409 0.271 2.178 1.00 97.75 95 ALA A CA 1
ATOM 756 C C . ALA A 1 95 ? -0.663 1.129 1.496 1.00 97.75 95 ALA A C 1
ATOM 758 O O . ALA A 1 95 ? -1.659 0.597 1.005 1.00 97.75 95 ALA A O 1
ATOM 759 N N . ASP A 1 96 ? -0.439 2.441 1.409 1.00 97.50 96 ASP A N 1
ATOM 760 C CA . ASP A 1 96 ? -1.350 3.393 0.774 1.00 97.50 96 ASP A CA 1
ATOM 761 C C . ASP A 1 96 ? -1.648 3.004 -0.671 1.00 97.50 96 ASP A C 1
ATOM 763 O O . ASP A 1 96 ? -2.813 2.901 -1.072 1.00 97.50 96 ASP A O 1
ATOM 767 N N . VAL A 1 97 ? -0.595 2.748 -1.450 1.00 98.06 97 VAL A N 1
ATOM 768 C CA . VAL A 1 97 ? -0.730 2.411 -2.866 1.00 98.06 97 VAL A CA 1
ATOM 769 C C . VAL A 1 97 ? -1.343 1.027 -3.051 1.00 98.06 97 VAL A C 1
ATOM 771 O O . VAL A 1 97 ? -2.263 0.900 -3.860 1.00 98.06 97 VAL A O 1
ATOM 774 N N . LEU A 1 98 ? -0.906 0.010 -2.304 1.00 98.38 98 LEU A N 1
ATOM 775 C CA . LEU A 1 98 ? -1.460 -1.342 -2.397 1.00 98.38 98 LEU A CA 1
ATOM 776 C C . LEU A 1 98 ? -2.958 -1.357 -2.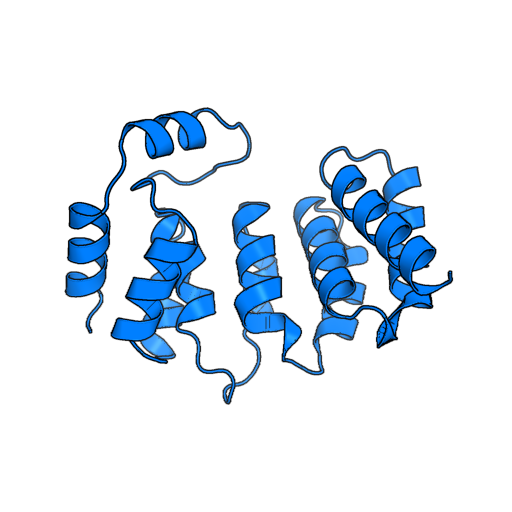065 1.00 98.38 98 LEU A C 1
ATOM 778 O O . LEU A 1 98 ? -3.765 -1.862 -2.852 1.00 98.38 98 LEU A O 1
ATOM 782 N N . CYS A 1 99 ? -3.336 -0.755 -0.936 1.00 97.75 99 CYS A N 1
ATOM 783 C CA . CYS A 1 99 ? -4.722 -0.717 -0.479 1.00 97.75 99 CYS A CA 1
ATOM 784 C C . CYS A 1 99 ? -5.610 0.045 -1.467 1.00 97.75 99 CYS A C 1
ATOM 786 O O . CYS A 1 99 ? -6.671 -0.440 -1.861 1.00 97.75 99 CYS A O 1
ATOM 788 N N . HIS A 1 100 ? -5.168 1.227 -1.904 1.00 96.81 100 HIS A N 1
ATOM 789 C CA . HIS A 1 100 ? -5.995 2.111 -2.718 1.00 96.81 100 HIS A CA 1
ATOM 790 C C . HIS A 1 100 ? -6.037 1.735 -4.204 1.00 96.81 100 HIS A C 1
ATOM 792 O O . HIS A 1 100 ? -7.055 1.952 -4.859 1.00 96.81 100 HIS A O 1
ATOM 798 N N . ARG A 1 101 ? -4.943 1.225 -4.780 1.00 96.75 101 ARG A N 1
ATOM 799 C CA . ARG A 1 101 ? -4.880 0.924 -6.223 1.00 96.75 101 ARG A CA 1
ATOM 800 C C . ARG A 1 101 ? -5.323 -0.486 -6.567 1.00 96.75 101 ARG A C 1
ATOM 802 O O . ARG A 1 101 ? -5.711 -0.704 -7.711 1.00 96.75 101 ARG A O 1
ATOM 809 N N . LEU A 1 102 ? -5.250 -1.409 -5.611 1.00 96.81 102 LEU A N 1
ATOM 810 C CA . LEU A 1 102 ? -5.529 -2.813 -5.866 1.00 96.81 102 LEU A CA 1
ATOM 811 C C . LEU A 1 102 ? -6.568 -3.375 -4.904 1.00 96.81 102 LEU A C 1
ATOM 813 O O . LEU A 1 102 ? -7.648 -3.762 -5.345 1.00 96.81 102 LEU A O 1
ATOM 817 N N . LEU A 1 103 ? -6.268 -3.400 -3.604 1.00 97.06 103 LEU A N 1
ATOM 818 C CA . LEU A 1 103 ? -7.036 -4.233 -2.678 1.00 97.06 103 LEU A CA 1
ATOM 819 C C . LEU A 1 103 ? -8.461 -3.737 -2.440 1.00 97.06 103 LEU A C 1
ATOM 821 O O . LEU A 1 103 ? -9.350 -4.565 -2.336 1.00 97.06 103 LEU A O 1
ATOM 825 N N . ARG A 1 104 ? -8.730 -2.426 -2.495 1.00 94.38 104 ARG A N 1
ATOM 826 C CA . ARG A 1 104 ? -10.085 -1.863 -2.304 1.00 94.38 104 ARG A CA 1
ATOM 827 C C . ARG A 1 104 ? -11.189 -2.469 -3.182 1.00 94.38 104 ARG A C 1
ATOM 829 O O . ARG A 1 104 ? -12.362 -2.255 -2.895 1.00 94.38 104 ARG A O 1
ATOM 836 N N . HIS A 1 105 ? -10.825 -3.131 -4.278 1.00 92.19 105 HIS A N 1
ATOM 837 C CA . HIS A 1 105 ? -11.756 -3.738 -5.227 1.00 92.19 105 HIS A CA 1
ATOM 838 C C . HIS A 1 105 ? -12.129 -5.186 -4.879 1.00 92.19 105 HIS A C 1
ATOM 840 O O . HIS A 1 105 ? -13.009 -5.746 -5.530 1.00 92.19 105 HIS A O 1
ATOM 846 N N . TYR A 1 106 ? -11.483 -5.783 -3.876 1.00 95.06 106 TYR A N 1
ATOM 847 C CA . TYR A 1 106 ? -11.647 -7.187 -3.521 1.00 95.06 106 TYR A CA 1
ATOM 848 C C . TYR A 1 106 ? -12.626 -7.380 -2.354 1.00 95.06 106 TYR A C 1
ATOM 850 O O . TYR A 1 106 ? -12.511 -6.661 -1.354 1.00 95.06 106 TYR A O 1
ATOM 858 N N . PRO A 1 107 ? -13.567 -8.342 -2.440 1.00 91.00 107 PRO A N 1
ATOM 859 C CA . PRO A 1 107 ? -14.534 -8.624 -1.373 1.00 91.00 107 PRO A CA 1
ATOM 860 C C . PRO A 1 107 ? -13.902 -8.935 -0.008 1.00 91.00 107 PRO A C 1
ATOM 862 O O . PRO A 1 107 ? -14.403 -8.487 1.019 1.00 91.00 107 PRO A O 1
ATOM 865 N N . GLU A 1 108 ? -12.779 -9.650 0.003 1.00 93.00 108 GLU A N 1
ATOM 866 C CA . GLU A 1 108 ? -12.051 -10.102 1.196 1.00 93.00 108 GLU A CA 1
ATOM 867 C C . GLU A 1 108 ? -11.303 -8.982 1.946 1.00 93.00 108 GLU A C 1
ATOM 869 O O . GLU A 1 108 ? -10.686 -9.227 2.980 1.00 93.00 108 GLU A O 1
ATOM 874 N N . THR A 1 109 ? -11.361 -7.739 1.454 1.00 94.12 109 THR A N 1
ATOM 875 C CA . THR A 1 109 ? -10.656 -6.584 2.040 1.00 94.12 109 THR A CA 1
ATOM 876 C C . THR A 1 109 ? -10.951 -6.383 3.525 1.00 94.12 109 THR A C 1
ATOM 878 O O . THR A 1 109 ? -10.056 -6.026 4.289 1.00 94.12 109 THR A O 1
ATOM 881 N N . VAL A 1 110 ? -12.206 -6.572 3.934 1.00 96.50 110 VAL A N 1
ATOM 882 C CA . VAL A 1 110 ? -12.634 -6.318 5.318 1.00 96.50 110 VAL A CA 1
ATOM 883 C C . VAL A 1 110 ? -12.108 -7.397 6.261 1.00 96.50 110 VAL A C 1
ATOM 885 O O . VAL A 1 110 ? -11.588 -7.063 7.323 1.00 96.50 110 VAL A O 1
ATOM 888 N N . ASP A 1 111 ? -12.177 -8.667 5.857 1.00 96.56 111 ASP A N 1
ATOM 889 C CA . ASP A 1 111 ? -11.651 -9.787 6.647 1.00 96.56 111 ASP A CA 1
ATOM 890 C C . ASP A 1 111 ? -10.140 -9.648 6.855 1.00 96.56 111 ASP A C 1
ATOM 892 O O . ASP A 1 111 ? -9.615 -9.859 7.949 1.00 96.56 111 ASP A O 1
ATOM 896 N N . GLU A 1 112 ? -9.439 -9.210 5.813 1.00 97.19 112 GLU A N 1
ATOM 897 C CA . GLU A 1 112 ? -8.008 -8.967 5.875 1.00 97.19 112 GLU A CA 1
ATOM 898 C C . GLU A 1 112 ? -7.656 -7.757 6.755 1.00 97.19 112 GLU A C 1
ATOM 900 O O . GLU A 1 112 ? -6.694 -7.807 7.522 1.00 97.19 112 GLU A O 1
ATOM 905 N N . ALA A 1 113 ? -8.458 -6.689 6.723 1.00 97.56 113 ALA A N 1
ATOM 906 C CA . ALA A 1 113 ? -8.281 -5.556 7.627 1.00 97.56 113 ALA A CA 1
ATOM 907 C C . ALA A 1 113 ? -8.460 -5.964 9.099 1.00 97.56 113 ALA A C 1
ATOM 909 O O . ALA A 1 113 ? -7.655 -5.575 9.943 1.00 97.56 113 ALA A O 1
ATOM 910 N N . LEU A 1 114 ? -9.470 -6.782 9.406 1.00 97.62 114 LEU A N 1
ATOM 911 C CA . LEU A 1 114 ? -9.682 -7.326 10.750 1.00 97.62 114 LEU A CA 1
ATOM 912 C C . LEU A 1 114 ? -8.479 -8.150 11.216 1.00 97.62 114 LEU A C 1
ATOM 914 O O . LEU A 1 114 ? -7.950 -7.906 12.298 1.00 97.62 114 LEU A O 1
ATOM 918 N N . ARG A 1 115 ? -7.995 -9.059 10.363 1.00 97.12 115 ARG A N 1
ATOM 919 C CA . ARG A 1 115 ? -6.816 -9.885 10.650 1.00 97.12 115 ARG A CA 1
ATOM 920 C C . ARG A 1 115 ? -5.573 -9.040 10.938 1.00 97.12 115 ARG A C 1
ATOM 922 O O . ARG A 1 115 ? -4.802 -9.352 11.841 1.00 97.12 115 ARG A O 1
ATOM 929 N N . LEU A 1 116 ? -5.349 -7.984 10.158 1.00 97.56 116 LEU A N 1
ATOM 930 C CA . LEU A 1 116 ? -4.187 -7.108 10.316 1.00 97.56 116 LEU A CA 1
ATOM 931 C C . LEU A 1 116 ? -4.278 -6.196 11.546 1.00 97.56 116 LEU A C 1
ATOM 933 O O . LEU A 1 116 ? -3.237 -5.828 12.088 1.00 97.56 116 LEU A O 1
ATOM 937 N N . ALA A 1 117 ? -5.481 -5.838 11.999 1.00 96.62 117 ALA A N 1
ATOM 938 C CA . ALA A 1 117 ? -5.664 -5.025 13.203 1.00 96.62 117 ALA A CA 1
ATOM 939 C C . ALA A 1 117 ? -5.200 -5.737 14.484 1.00 96.62 117 ALA A C 1
ATOM 941 O O . ALA A 1 117 ? -4.807 -5.075 15.438 1.00 96.62 117 ALA A O 1
ATOM 942 N N . GLU A 1 118 ? -5.176 -7.071 14.482 1.00 95.94 118 GLU A N 1
ATOM 943 C CA . GLU A 1 118 ? -4.673 -7.897 15.589 1.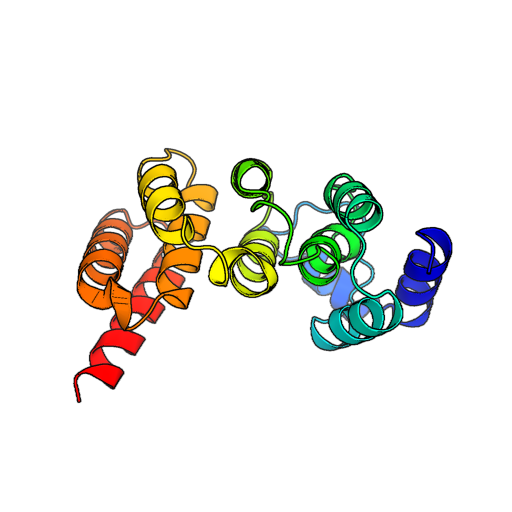00 95.94 118 GLU A CA 1
ATOM 944 C C . GLU A 1 118 ? -3.140 -8.052 15.586 1.00 95.94 118 GLU A C 1
ATOM 946 O O . GLU A 1 118 ? -2.572 -8.711 16.455 1.00 95.94 118 GLU A O 1
ATOM 951 N N . SER A 1 119 ? -2.442 -7.474 14.605 1.00 96.38 119 SER A N 1
ATOM 952 C CA . SER A 1 119 ? -0.989 -7.585 14.486 1.00 96.38 119 SER A CA 1
ATOM 953 C C . SER A 1 119 ? -0.249 -6.747 15.530 1.00 96.38 119 SER A C 1
ATOM 955 O O . SER A 1 119 ? -0.542 -5.569 15.717 1.00 96.38 119 SER A O 1
ATOM 957 N N . GLU A 1 120 ? 0.830 -7.285 16.098 1.00 94.88 120 GLU A N 1
ATOM 958 C CA . GLU A 1 120 ? 1.762 -6.524 16.947 1.00 94.88 120 GLU A CA 1
ATOM 959 C C . GLU A 1 120 ? 2.533 -5.446 16.162 1.00 94.88 120 GLU A C 1
ATOM 961 O O . GLU A 1 120 ? 2.918 -4.415 16.718 1.00 94.88 120 GLU A O 1
ATOM 966 N N . GLU A 1 121 ? 2.689 -5.624 14.846 1.00 95.69 121 GLU A N 1
ATOM 967 C CA . GLU A 1 121 ? 3.386 -4.679 13.970 1.00 95.69 121 GLU A CA 1
ATOM 968 C C . GLU A 1 121 ? 2.527 -3.444 13.634 1.00 95.69 121 GLU A C 1
ATOM 970 O O . GLU A 1 121 ? 1.517 -3.577 12.930 1.00 95.69 121 GLU A O 1
ATOM 975 N N . PRO A 1 122 ? 2.936 -2.220 14.032 1.00 96.06 122 PRO A N 1
ATOM 976 C CA . PRO A 1 122 ? 2.175 -0.998 13.763 1.00 96.06 122 PRO A CA 1
ATOM 977 C C . PRO A 1 122 ? 1.896 -0.727 12.285 1.00 96.06 122 PRO A C 1
ATOM 979 O O . PRO A 1 122 ? 0.872 -0.140 11.945 1.00 96.06 122 PRO A O 1
ATOM 982 N N . LEU A 1 123 ? 2.805 -1.133 11.396 1.00 96.38 123 LEU A N 1
ATOM 983 C CA . LEU A 1 123 ? 2.649 -0.933 9.956 1.00 96.38 123 LEU A CA 1
ATOM 984 C C . LEU A 1 123 ? 1.534 -1.807 9.368 1.00 96.38 123 LEU A C 1
ATOM 986 O O . LEU A 1 123 ? 0.820 -1.371 8.466 1.00 96.38 123 LEU A O 1
ATOM 990 N N . LEU A 1 124 ? 1.336 -3.007 9.913 1.00 97.69 124 LEU A N 1
ATOM 991 C CA . LEU A 1 124 ? 0.231 -3.876 9.516 1.00 97.69 124 LEU A CA 1
ATOM 992 C C . LEU A 1 124 ? -1.105 -3.333 10.031 1.00 97.69 124 LEU A C 1
ATOM 994 O O . LEU A 1 124 ? -2.064 -3.264 9.264 1.00 97.69 124 LEU A O 1
ATOM 998 N N . ARG A 1 125 ? -1.151 -2.825 11.268 1.00 98.00 125 ARG A N 1
ATOM 999 C CA . ARG A 1 125 ? -2.347 -2.137 11.788 1.00 98.00 125 ARG A CA 1
ATOM 1000 C C . ARG A 1 125 ? -2.656 -0.846 11.022 1.00 98.00 125 ARG A C 1
ATOM 1002 O O . ARG A 1 125 ? -3.812 -0.537 10.748 1.00 98.00 125 ARG A O 1
ATOM 1009 N N . TYR A 1 126 ? -1.630 -0.126 10.570 1.00 98.00 126 TYR A N 1
ATOM 1010 C CA . TYR A 1 126 ? -1.797 0.993 9.641 1.00 98.00 126 TYR A CA 1
ATOM 1011 C C . TYR A 1 126 ? -2.435 0.554 8.315 1.00 98.00 126 TYR A C 1
ATOM 1013 O O . TYR A 1 126 ? -3.386 1.186 7.848 1.00 98.00 126 TYR A O 1
ATOM 1021 N N . ALA A 1 127 ? -1.956 -0.546 7.724 1.00 98.12 127 ALA A N 1
ATOM 1022 C CA . ALA A 1 127 ? -2.544 -1.102 6.508 1.00 98.12 127 ALA A CA 1
ATOM 1023 C C . ALA A 1 127 ? -4.008 -1.530 6.727 1.00 98.12 127 ALA A C 1
ATOM 1025 O O . ALA A 1 127 ? -4.845 -1.258 5.867 1.00 98.12 127 ALA A O 1
ATOM 1026 N N . ALA A 1 128 ? -4.348 -2.089 7.896 1.00 98.06 128 ALA A N 1
ATOM 1027 C CA . ALA A 1 128 ? -5.727 -2.401 8.279 1.00 98.06 128 ALA A CA 1
ATOM 1028 C C . ALA A 1 128 ? -6.642 -1.167 8.221 1.00 98.06 128 ALA A C 1
ATOM 1030 O O . ALA A 1 128 ? -7.676 -1.178 7.549 1.00 98.06 128 ALA A O 1
ATOM 1031 N N . LEU A 1 129 ? -6.235 -0.068 8.867 1.00 98.31 129 LEU A N 1
ATOM 1032 C CA . LEU A 1 129 ? -6.975 1.199 8.836 1.00 98.31 129 LEU A CA 1
ATOM 1033 C C . LEU A 1 129 ? -7.089 1.739 7.404 1.00 98.31 129 LEU A C 1
ATOM 1035 O O . LEU A 1 129 ? -8.140 2.246 7.007 1.00 98.31 129 LEU A O 1
ATOM 1039 N N . ARG A 1 130 ? -6.039 1.590 6.589 1.00 98.12 130 ARG A N 1
ATOM 1040 C CA . ARG A 1 130 ? -6.050 2.050 5.195 1.00 98.12 130 ARG A CA 1
ATOM 1041 C C . ARG A 1 130 ? -6.987 1.243 4.307 1.00 98.12 130 ARG A C 1
ATOM 1043 O O . ARG A 1 130 ? -7.638 1.833 3.442 1.00 98.12 130 ARG A O 1
ATOM 1050 N N . LEU A 1 131 ? -7.095 -0.066 4.518 1.00 97.81 131 LEU A N 1
ATOM 1051 C CA . LEU A 1 131 ? -8.113 -0.889 3.866 1.00 97.81 131 LEU A CA 1
ATOM 1052 C C . LEU A 1 131 ? -9.513 -0.401 4.252 1.00 97.81 131 LEU A C 1
ATOM 1054 O O . LEU A 1 131 ? -10.307 -0.107 3.361 1.00 97.81 131 LEU A O 1
ATOM 1058 N N . MET A 1 132 ? -9.779 -0.212 5.548 1.00 98.00 132 MET A N 1
ATOM 1059 C CA . MET A 1 132 ? -11.090 0.223 6.045 1.00 98.00 132 MET A CA 1
ATOM 1060 C C . MET A 1 132 ? -11.509 1.605 5.559 1.00 98.00 132 MET A C 1
ATOM 1062 O O . MET A 1 132 ? -12.676 1.798 5.220 1.00 98.00 132 MET A O 1
ATOM 1066 N N . LEU A 1 133 ? -10.571 2.547 5.455 1.00 97.38 133 LEU A N 1
ATOM 1067 C CA . LEU A 1 133 ? -10.841 3.870 4.894 1.00 97.38 133 LEU A CA 1
ATOM 1068 C C . LEU A 1 133 ? -11.403 3.775 3.464 1.00 97.38 133 LEU A C 1
ATOM 1070 O O . LEU A 1 133 ? -12.332 4.497 3.117 1.00 97.38 133 LEU A O 1
ATOM 1074 N N . ASN A 1 134 ? -10.898 2.846 2.643 1.00 95.19 134 ASN A N 1
ATOM 1075 C CA . ASN A 1 134 ? -11.406 2.633 1.283 1.00 95.19 134 ASN A CA 1
ATOM 1076 C C . ASN A 1 134 ? -12.785 1.939 1.240 1.00 95.19 134 ASN A C 1
ATOM 1078 O O . ASN A 1 134 ? -13.376 1.861 0.162 1.00 95.19 134 ASN A O 1
ATOM 1082 N N . GLN A 1 135 ? -13.273 1.430 2.377 1.00 95.38 135 GLN A N 1
ATOM 1083 C CA . GLN A 1 135 ? -14.557 0.734 2.527 1.00 95.38 135 GLN A CA 1
ATOM 1084 C C . GLN A 1 135 ? -15.648 1.613 3.162 1.00 95.38 135 GLN A C 1
ATOM 1086 O O . GLN A 1 135 ? -16.749 1.130 3.454 1.00 95.38 135 GLN A O 1
ATOM 1091 N N . LEU A 1 136 ? -15.367 2.898 3.392 1.00 95.00 136 LEU A N 1
ATOM 1092 C CA . LEU A 1 136 ? -16.370 3.858 3.836 1.00 95.00 136 LEU A CA 1
ATOM 1093 C C . LEU A 1 136 ? -17.301 4.274 2.681 1.00 95.00 136 LEU A C 1
ATOM 1095 O O . LEU A 1 136 ? -16.864 4.342 1.531 1.00 95.00 136 LEU A O 1
ATOM 1099 N N . PRO A 1 137 ? -18.590 4.548 2.965 1.00 94.38 137 PRO A N 1
ATOM 1100 C CA . PRO A 1 137 ? -19.249 4.457 4.276 1.00 94.38 137 PRO A CA 1
ATOM 1101 C C . PRO A 1 137 ? -19.788 3.054 4.617 1.00 94.38 137 PRO A C 1
ATOM 1103 O O . PRO A 1 137 ? -20.305 2.853 5.714 1.00 94.38 137 PRO A O 1
ATOM 1106 N N . ALA A 1 138 ? -19.674 2.074 3.711 1.00 94.56 138 ALA A N 1
ATOM 1107 C CA . ALA A 1 138 ? -20.299 0.754 3.851 1.00 94.56 138 ALA A CA 1
ATOM 1108 C C . ALA A 1 138 ? -19.950 0.032 5.168 1.00 94.56 138 ALA A C 1
ATOM 1110 O O . ALA A 1 138 ? -20.807 -0.636 5.744 1.00 94.56 138 ALA A O 1
ATOM 1111 N N . HIS A 1 139 ? -18.729 0.218 5.680 1.00 95.75 139 HIS A N 1
ATOM 1112 C CA . HIS A 1 139 ? -18.252 -0.415 6.916 1.00 95.75 139 HIS A CA 1
ATOM 1113 C C . HIS A 1 139 ? -17.980 0.584 8.055 1.00 95.75 139 HIS A C 1
ATOM 1115 O O . HIS A 1 139 ? -17.113 0.353 8.900 1.00 95.75 139 HIS A O 1
ATOM 1121 N N . ALA A 1 140 ? -18.739 1.685 8.109 1.00 96.31 140 ALA A N 1
ATOM 1122 C CA . ALA A 1 140 ? -18.541 2.794 9.049 1.00 96.31 140 ALA A CA 1
ATOM 1123 C C . ALA A 1 140 ? -18.388 2.376 10.520 1.00 96.31 140 ALA A C 1
ATOM 1125 O O . ALA A 1 140 ? -17.461 2.818 11.196 1.00 96.31 140 ALA A O 1
ATOM 1126 N N . LYS A 1 141 ? -19.271 1.499 11.020 1.00 96.62 141 LYS A N 1
ATOM 1127 C CA . LYS A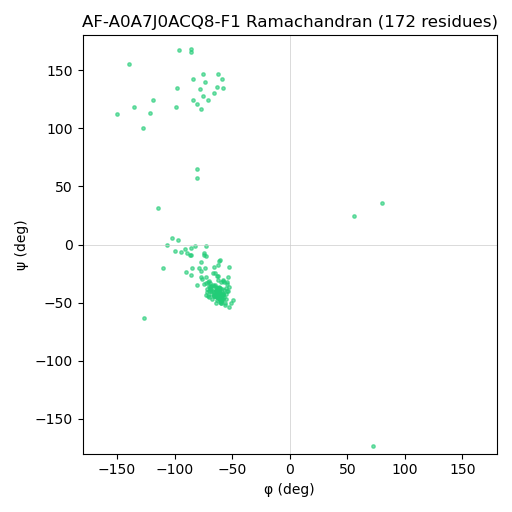 1 141 ? -19.235 1.053 12.422 1.00 96.62 141 LYS A CA 1
ATOM 1128 C C . LYS A 1 141 ? -17.912 0.368 12.766 1.00 96.62 141 LYS A C 1
ATOM 1130 O O . LYS A 1 141 ? -17.330 0.667 13.803 1.00 96.62 141 LYS A O 1
ATOM 1135 N N . LEU A 1 142 ? -17.453 -0.533 11.899 1.00 97.06 142 LEU A N 1
ATOM 1136 C CA . LEU A 1 142 ? -16.223 -1.281 12.128 1.00 97.06 142 LEU A CA 1
ATOM 1137 C C . LEU A 1 142 ? -14.992 -0.376 11.986 1.00 97.06 142 LEU A C 1
ATOM 1139 O O . LEU A 1 142 ? -14.118 -0.392 12.847 1.00 97.06 142 LEU A O 1
ATOM 1143 N N . ALA A 1 143 ? -14.965 0.469 10.950 1.00 97.50 143 ALA A N 1
ATOM 1144 C CA . ALA A 1 143 ? -13.882 1.427 10.738 1.00 97.50 143 ALA A CA 1
ATOM 1145 C C . ALA A 1 143 ? -13.719 2.374 11.938 1.00 97.50 143 ALA A C 1
ATOM 1147 O O . ALA A 1 143 ? -12.597 2.613 12.380 1.00 97.50 143 ALA A O 1
ATOM 1148 N N . LYS A 1 144 ? -14.836 2.853 12.505 1.00 97.81 144 LYS A N 1
ATOM 1149 C CA . LYS A 1 144 ? -14.844 3.683 13.715 1.00 97.81 144 LYS A CA 1
ATOM 1150 C C . LYS A 1 144 ? -14.218 2.962 14.908 1.00 97.81 144 LYS A C 1
ATOM 1152 O O . LYS A 1 144 ? -13.318 3.512 15.529 1.00 97.81 144 LYS A O 1
ATOM 1157 N N . GLN A 1 145 ? -14.648 1.730 15.187 1.00 97.06 145 GLN A N 1
ATOM 1158 C CA . GLN A 1 145 ? -14.121 0.937 16.305 1.00 97.06 145 GLN A CA 1
ATOM 1159 C C . GLN A 1 145 ? -12.607 0.716 1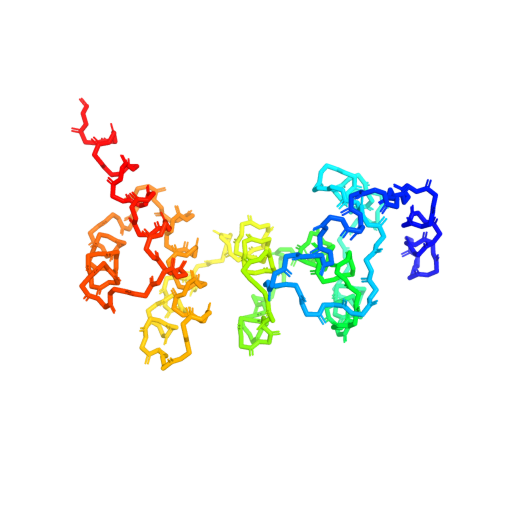6.191 1.00 97.06 145 GLN A C 1
ATOM 1161 O O . GLN A 1 145 ? -11.881 0.885 17.168 1.00 97.06 145 GLN A O 1
ATOM 1166 N N . MET A 1 146 ? -12.127 0.384 14.989 1.00 97.25 146 MET A N 1
ATOM 1167 C CA . MET A 1 146 ? -10.695 0.207 14.731 1.00 97.25 146 MET A CA 1
ATOM 1168 C C . MET A 1 146 ? -9.919 1.518 14.913 1.00 97.25 146 MET A C 1
ATOM 1170 O O . MET A 1 146 ? -8.861 1.526 15.539 1.00 97.25 146 MET A O 1
ATOM 1174 N N . ALA A 1 147 ? -10.448 2.635 14.404 1.00 97.25 147 ALA A N 1
ATOM 1175 C CA . ALA A 1 147 ? -9.815 3.944 14.536 1.00 97.25 147 ALA A CA 1
ATOM 1176 C C . ALA A 1 147 ? -9.733 4.415 16.000 1.00 97.25 147 ALA A C 1
ATOM 1178 O O . ALA A 1 147 ? -8.679 4.896 16.418 1.00 97.25 147 ALA A O 1
ATOM 1179 N N . GLU A 1 148 ? -10.808 4.257 16.778 1.00 96.44 148 GLU A N 1
ATOM 1180 C CA . GLU A 1 148 ? -10.857 4.610 18.206 1.00 96.44 148 GLU A CA 1
ATOM 1181 C C . GLU A 1 148 ? -9.845 3.789 19.018 1.00 96.44 148 GLU A C 1
ATOM 1183 O O . GLU A 1 148 ? -9.050 4.365 19.762 1.00 96.44 148 GLU A O 1
ATOM 1188 N N . SER A 1 149 ? -9.788 2.471 18.794 1.00 94.75 149 SER A N 1
ATOM 1189 C CA . SER A 1 149 ? -8.815 1.590 19.454 1.00 94.75 149 SER A CA 1
ATOM 1190 C C . SER A 1 149 ? -7.361 2.000 19.171 1.00 94.75 149 SER A C 1
ATOM 1192 O O . SER A 1 149 ? -6.513 1.985 20.063 1.00 94.75 149 SER A O 1
ATOM 1194 N N . GLU A 1 150 ? -7.064 2.440 17.948 1.00 95.38 150 GLU A N 1
ATOM 1195 C CA . GLU A 1 150 ? -5.722 2.895 17.567 1.00 95.38 150 GLU A CA 1
ATOM 1196 C C . GLU A 1 150 ? -5.369 4.297 18.074 1.00 95.38 150 GLU A C 1
ATOM 1198 O O . GLU A 1 150 ? -4.195 4.623 18.242 1.00 95.38 150 GLU A O 1
ATOM 1203 N N . ILE A 1 151 ? -6.358 5.140 18.367 1.00 93.44 151 ILE A N 1
ATOM 1204 C CA . ILE A 1 151 ? -6.109 6.412 19.055 1.00 93.44 151 ILE A CA 1
ATOM 1205 C C . ILE A 1 151 ? -5.707 6.154 20.509 1.00 93.44 151 ILE A C 1
ATOM 1207 O O . ILE A 1 151 ? -4.783 6.801 21.007 1.00 93.44 151 ILE A O 1
ATOM 1211 N N . GLU A 1 152 ? -6.347 5.188 21.170 1.00 89.81 152 GLU A N 1
ATOM 1212 C CA . GLU A 1 152 ? -6.006 4.785 22.538 1.00 89.81 152 GLU A CA 1
ATOM 1213 C C . GLU A 1 152 ? -4.589 4.196 22.626 1.00 89.81 152 GLU A C 1
ATOM 1215 O O . GLU A 1 152 ? -3.854 4.500 23.569 1.00 89.81 152 GLU A O 1
ATOM 1220 N N . SER A 1 153 ? -4.157 3.445 21.602 1.00 85.19 153 SER A N 1
ATOM 1221 C CA . SER A 1 153 ? -2.807 2.860 21.519 1.00 85.19 153 SER A CA 1
ATOM 1222 C C . SER A 1 153 ? -1.678 3.909 21.479 1.00 85.19 153 SER A C 1
ATOM 1224 O O . SER A 1 153 ? -0.522 3.592 21.766 1.00 85.19 153 SER A O 1
ATOM 1226 N N . SER A 1 154 ? -2.002 5.174 21.168 1.00 83.50 154 SER A N 1
ATOM 1227 C CA . SER A 1 154 ? -1.072 6.315 21.106 1.00 83.50 154 SER A CA 1
ATOM 1228 C C . SER A 1 154 ? 0.121 6.118 20.159 1.00 83.50 154 SER A C 1
ATOM 1230 O O . SER A 1 154 ? 1.157 6.772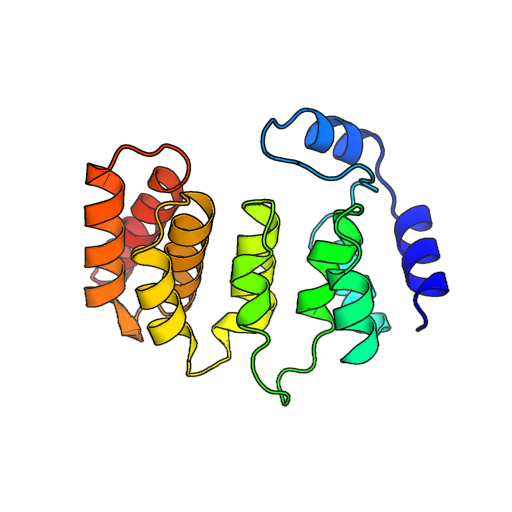 20.304 1.00 83.50 154 SER A O 1
ATOM 1232 N N . ILE A 1 155 ? -0.018 5.247 19.155 1.00 91.00 155 ILE A N 1
ATOM 1233 C CA . ILE A 1 155 ? 1.019 5.003 18.154 1.00 91.00 155 ILE A CA 1
ATOM 1234 C C . ILE A 1 155 ? 0.989 6.110 17.083 1.00 91.00 155 ILE A C 1
ATOM 1236 O O . ILE A 1 155 ? -0.011 6.269 16.379 1.00 91.00 155 ILE A O 1
ATOM 1240 N N . PRO A 1 156 ? 2.085 6.874 16.880 1.00 91.69 156 PRO A N 1
ATOM 1241 C CA . PRO A 1 156 ? 2.082 7.999 15.941 1.00 91.69 156 PRO A CA 1
ATOM 1242 C C . PRO A 1 156 ? 1.755 7.617 14.493 1.00 91.69 156 PRO A C 1
ATOM 1244 O O . PRO A 1 156 ? 1.164 8.415 13.768 1.00 91.69 156 PRO A O 1
ATOM 1247 N N . LEU A 1 157 ? 2.140 6.406 14.074 1.00 93.75 157 LEU A N 1
ATOM 1248 C CA . LEU A 1 157 ? 1.929 5.923 12.710 1.00 93.75 157 LEU A CA 1
ATOM 1249 C C . LEU A 1 157 ? 0.438 5.773 12.370 1.00 93.75 157 LEU A C 1
ATOM 1251 O O . LEU A 1 157 ? 0.011 6.185 11.293 1.00 93.75 157 LEU A O 1
ATOM 1255 N N . THR A 1 158 ? -0.352 5.201 13.279 1.00 96.62 158 THR A N 1
ATOM 1256 C CA . THR A 1 158 ? -1.782 4.927 13.074 1.00 96.62 158 THR A CA 1
ATOM 1257 C C . THR A 1 158 ? -2.656 6.133 13.419 1.00 96.62 158 THR A C 1
ATOM 1259 O O . THR A 1 158 ? -3.696 6.335 12.798 1.00 96.62 158 THR A O 1
ATOM 1262 N N . ALA A 1 159 ? -2.197 7.021 14.306 1.00 95.00 159 ALA A N 1
ATOM 1263 C CA . ALA A 1 159 ? -2.977 8.163 14.783 1.00 95.00 159 ALA A CA 1
ATOM 1264 C C . ALA A 1 159 ? -3.526 9.085 13.674 1.00 95.00 159 ALA A C 1
ATOM 1266 O O . ALA A 1 159 ? -4.654 9.568 13.779 1.00 95.00 159 ALA A O 1
ATOM 1267 N N . ILE A 1 160 ? -2.745 9.361 12.620 1.00 94.25 160 ILE A N 1
ATOM 1268 C CA . ILE A 1 160 ? -3.180 10.260 11.534 1.00 94.25 160 ILE A CA 1
ATOM 1269 C C . ILE A 1 160 ? -4.323 9.630 10.737 1.00 94.25 160 ILE A C 1
ATOM 1271 O O . ILE A 1 160 ? -5.329 10.286 10.478 1.00 94.25 160 ILE A O 1
ATOM 1275 N N . ILE A 1 161 ? -4.178 8.360 10.360 1.00 96.75 161 ILE A N 1
ATOM 1276 C CA . ILE A 1 161 ? -5.186 7.670 9.557 1.00 96.75 161 ILE A CA 1
ATOM 1277 C C . ILE A 1 161 ? -6.442 7.348 10.375 1.00 96.75 161 ILE A C 1
ATOM 1279 O O . ILE A 1 161 ? -7.543 7.453 9.843 1.00 96.75 161 ILE A O 1
ATOM 1283 N N . SER A 1 162 ? -6.308 7.062 11.674 1.00 97.62 162 SER A N 1
ATOM 1284 C CA . SER A 1 162 ? -7.461 6.924 12.568 1.00 97.62 162 SER A CA 1
ATOM 1285 C C . SER A 1 162 ? -8.289 8.205 12.620 1.00 97.62 162 SER A C 1
ATOM 1287 O O . SER A 1 162 ? -9.504 8.151 12.458 1.00 97.62 162 SER A O 1
ATOM 1289 N N . ARG A 1 163 ? -7.644 9.370 12.772 1.00 96.62 163 ARG A N 1
ATOM 1290 C CA . ARG A 1 163 ? -8.343 10.669 12.745 1.00 96.62 163 ARG A CA 1
ATOM 1291 C C . ARG A 1 163 ? -9.028 10.912 11.408 1.00 96.62 163 ARG A C 1
ATOM 1293 O O . ARG A 1 163 ? -10.198 11.256 11.394 1.00 96.62 163 ARG A O 1
ATOM 1300 N N . GLN A 1 164 ? -8.340 10.621 10.304 1.00 96.62 164 GLN A N 1
ATOM 1301 C CA . GLN A 1 164 ? -8.921 10.729 8.967 1.00 96.62 164 GLN A CA 1
ATOM 1302 C C . GLN A 1 164 ? -10.210 9.900 8.820 1.00 96.62 164 GLN A C 1
ATOM 1304 O O . GLN A 1 164 ? -11.174 10.377 8.230 1.00 96.62 164 GLN A O 1
ATOM 1309 N N . ILE A 1 165 ? -10.241 8.672 9.350 1.00 97.56 165 ILE A N 1
ATOM 1310 C CA . ILE A 1 165 ? -11.448 7.830 9.337 1.00 97.56 165 ILE A CA 1
ATOM 1311 C C . ILE A 1 165 ? -12.579 8.486 10.133 1.00 97.56 165 ILE A C 1
ATOM 1313 O O . ILE A 1 165 ? -13.712 8.508 9.663 1.00 97.56 165 ILE A O 1
ATOM 1317 N N . LEU A 1 166 ? -12.291 9.004 11.329 1.00 96.88 166 LEU A N 1
ATOM 1318 C CA . LEU A 1 166 ? -13.307 9.638 12.171 1.00 96.88 166 LEU A CA 1
ATOM 1319 C C . LEU A 1 166 ? -13.871 10.909 11.522 1.00 96.88 166 LEU A C 1
ATOM 1321 O O . LEU A 1 166 ? -15.090 11.049 11.458 1.00 96.88 166 LEU A O 1
ATOM 1325 N N . ASP A 1 167 ? -13.008 11.760 10.965 1.00 96.25 167 ASP A N 1
ATOM 1326 C CA . ASP A 1 167 ? -13.406 12.991 10.272 1.00 96.25 167 ASP A CA 1
ATOM 1327 C C . ASP A 1 167 ? -14.323 12.688 9.065 1.00 96.25 167 ASP A C 1
ATOM 1329 O O . ASP A 1 167 ? -15.355 13.336 8.878 1.00 96.25 167 ASP A O 1
ATOM 1333 N N . GLU A 1 168 ? -13.996 11.662 8.266 1.00 94.88 168 GLU A N 1
ATOM 1334 C CA . GLU A 1 168 ? -14.806 11.234 7.111 1.00 94.88 168 GLU A CA 1
ATOM 1335 C C . GLU A 1 168 ? -16.208 10.753 7.537 1.00 94.88 168 GLU A C 1
ATOM 1337 O O . GLU A 1 168 ? -17.215 11.011 6.867 1.00 94.88 168 GLU A O 1
ATOM 1342 N N . LEU A 1 169 ? -16.291 10.064 8.678 1.00 94.38 169 LEU A N 1
ATOM 1343 C CA . LEU A 1 169 ? -17.551 9.568 9.230 1.00 94.38 169 LEU A CA 1
ATOM 1344 C C . LEU A 1 169 ? -18.427 10.686 9.799 1.00 94.38 169 LEU A C 1
ATOM 1346 O O . LEU A 1 169 ? -19.644 10.639 9.620 1.00 94.38 169 LEU A O 1
ATOM 1350 N N . GLU A 1 170 ? -17.832 11.682 10.455 1.00 92.81 170 GLU A N 1
ATOM 1351 C CA . GLU A 1 170 ? -18.553 12.868 10.932 1.00 92.81 170 GLU A CA 1
ATOM 1352 C C . GLU A 1 170 ? -19.126 13.678 9.765 1.00 92.81 170 GLU A C 1
ATOM 1354 O O . GLU A 1 170 ? -20.298 14.069 9.795 1.00 92.81 170 GLU A O 1
ATOM 1359 N N . PHE A 1 171 ? -18.335 13.863 8.703 1.00 88.50 171 PHE A N 1
ATOM 1360 C CA . PHE A 1 171 ? -18.779 14.560 7.498 1.00 88.50 171 PHE A CA 1
ATOM 1361 C C . PHE A 1 171 ? -19.948 13.843 6.812 1.00 88.50 171 PHE A C 1
ATOM 1363 O O . PHE A 1 171 ? -20.914 14.484 6.412 1.00 88.50 171 PHE A O 1
ATOM 1370 N N . THR A 1 172 ? -19.897 12.512 6.716 1.00 82.88 172 THR A N 1
ATOM 1371 C CA . THR A 1 172 ? -20.945 11.717 6.047 1.00 82.88 172 THR A CA 1
ATOM 1372 C C . THR A 1 172 ? -22.239 11.609 6.870 1.00 82.88 172 THR A C 1
ATOM 1374 O O . THR A 1 172 ? -23.294 11.287 6.325 1.00 82.88 172 THR A O 1
ATOM 1377 N N . ALA A 1 173 ? -22.177 11.850 8.183 1.00 76.56 173 ALA A N 1
ATOM 1378 C CA . ALA A 1 173 ? -23.337 11.831 9.077 1.00 76.56 173 ALA A CA 1
ATOM 1379 C C . ALA A 1 173 ? -24.105 13.170 9.139 1.00 76.56 173 ALA A C 1
ATOM 1381 O O . ALA A 1 173 ? -25.177 13.209 9.750 1.00 76.56 173 ALA A O 1
ATOM 1382 N N . SER A 1 174 ? -23.551 14.238 8.549 1.00 62.25 174 SER A N 1
ATOM 1383 C CA . SER A 1 174 ? -24.116 15.599 8.508 1.00 62.25 174 SER A CA 1
ATOM 1384 C C . SER A 1 174 ? -24.990 15.826 7.275 1.00 62.25 174 SER A C 1
ATOM 1386 O O . SER A 1 174 ? -26.014 16.532 7.416 1.00 62.25 174 SER A O 1
#

Mean predicted aligned error: 3.39 Å

Nearest PDB structures (foldseek):
  5oqo-assembly1_A  TM=4.771E-01  e=4.760E+00  Saccharomyces cerevisiae S288C
  6yvv-assembly1_D  TM=4.359E-01  e=5.550E+00  Saccharomyces cerevisiae S288C
  5oqq-assembly1_A  TM=4.109E-01  e=5.550E+00  Saccharomyces cerevisiae S288C
  5oqn-assembly1_A  TM=4.125E-01  e=7.942E+00  Saccharomyces cerevisiae S288C
  6xr2-assembly1_B  TM=2.185E-01  e=7.942E+00  synthetic construct

Radius of gyration: 16.57 Å; Cα contacts (8 Å, |Δi|>4): 232; chains: 1; bounding box: 42×30×45 Å

Sequence (174 aa):
MELRDIKQRFFALRNGLLADNLRKKASDSHRMIFGLNIPQLKEIADECGKNLELARILWSDTSCRESRLLAPMVYPSDNAAPAQWLGEIQTPEEADVLCHRLLRHYPETVDEALRLAESEEPLLRYAALRLMLNQLPAHAKLAKQMAESEIESSIPLTAIISRQILDELEFTAS

Foldseek 3Di:
DDPVVVVVLLQVQFDPVQQVVLVPDPQDPAQAERNDDPVSLLVSLVVVAADQVQLVVLCVPSNYPSSLLSSLSNHDQPDDQPLVSLVVDRGLSSLLSNLPSHVLSDPCLQVSLVVQLPDPDVSSVQSSLNNVLSVPPVCLVVNLVSLVVVVVVVDPSSVVSSVVSVVVSVVVVD

Secondary structure (DSSP, 8-state):
--HHHHHHHHHHT--HHHHHHHHTSTT---SB-----HHHHHHHHHHH---HHHHHHHHH-TTBHHHHHHHHHHS-TTSPP-GGGGGG--SHHHHHHHHHHTGGGSTTHHHHHHHHHT-SSHHHHHHHHHHHHTTTTTTHHHHHHHHHHHHHTT-HHHHHHHHHHHHHHHHHT-

pLDDT: mean 94.63, std 5.34, range [62.25, 98.5]